Protein AF-A0A0L9V4V7-F1 (afdb_monomer)

Structure (mmCIF, N/CA/C/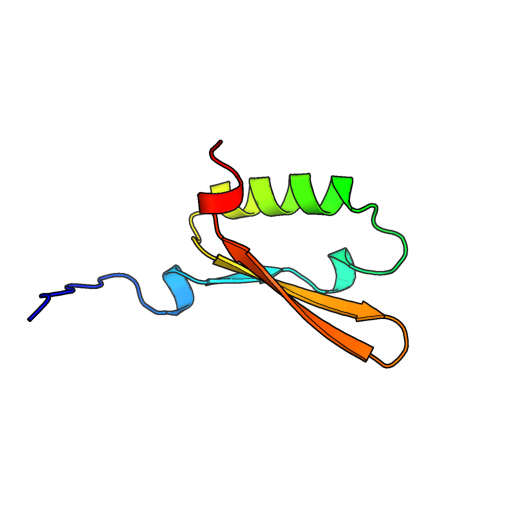O backbone):
data_AF-A0A0L9V4V7-F1
#
_entry.id   AF-A0A0L9V4V7-F1
#
loop_
_atom_site.group_PDB
_atom_site.id
_atom_site.type_symbol
_atom_site.label_atom_id
_atom_site.label_alt_id
_atom_site.label_comp_id
_atom_site.label_asym_id
_atom_site.label_entity_id
_atom_site.label_seq_id
_atom_site.pdbx_PDB_ins_code
_atom_site.Cartn_x
_atom_site.Cartn_y
_atom_site.Cartn_z
_atom_site.occupancy
_atom_site.B_iso_or_equiv
_atom_site.auth_seq_id
_atom_site.auth_comp_id
_atom_site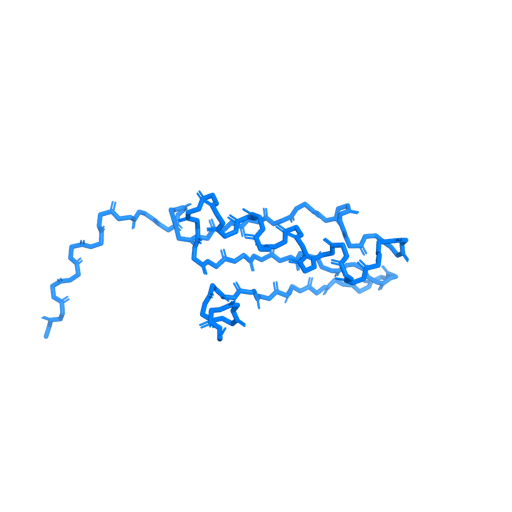.auth_asym_id
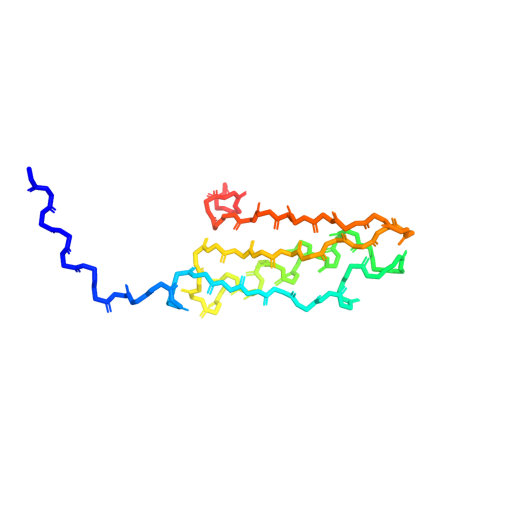_atom_site.auth_atom_id
_atom_site.pdbx_PDB_model_num
ATOM 1 N N . MET A 1 1 ? -23.593 -15.271 16.154 1.00 47.62 1 MET A N 1
ATOM 2 C CA . MET A 1 1 ? -24.010 -14.746 14.839 1.00 47.62 1 MET A CA 1
ATOM 3 C C . MET A 1 1 ? -23.778 -13.248 14.902 1.00 47.62 1 MET A C 1
ATOM 5 O O . MET A 1 1 ? -24.524 -12.570 15.589 1.00 47.62 1 MET A O 1
ATOM 9 N N . PHE A 1 2 ? -22.642 -12.773 14.382 1.00 44.12 2 PHE A N 1
ATOM 10 C CA . PHE A 1 2 ? -22.315 -11.349 14.434 1.00 44.12 2 PHE A CA 1
ATOM 11 C C . PHE A 1 2 ? -23.182 -10.642 13.404 1.00 44.12 2 PHE A C 1
ATOM 13 O O . PHE A 1 2 ? -23.011 -10.847 12.204 1.00 44.12 2 PHE A O 1
ATOM 20 N N . ASP A 1 3 ? -24.141 -9.871 13.902 1.00 55.72 3 ASP A N 1
ATOM 21 C CA . ASP A 1 3 ? -24.928 -8.941 13.111 1.00 55.72 3 ASP A CA 1
ATOM 22 C C . ASP A 1 3 ? -24.002 -7.815 12.644 1.00 55.72 3 ASP A C 1
ATOM 24 O O . ASP A 1 3 ? -23.844 -6.770 13.274 1.00 55.72 3 ASP A O 1
ATOM 28 N N . VAL A 1 4 ? -23.269 -8.096 11.571 1.00 51.53 4 VAL A N 1
ATOM 29 C CA . VAL A 1 4 ? -22.474 -7.103 10.873 1.00 51.53 4 VAL A CA 1
ATOM 30 C C . VAL A 1 4 ? -23.426 -6.416 9.907 1.00 51.53 4 VAL A C 1
ATOM 32 O O . VAL A 1 4 ? -23.518 -6.755 8.730 1.00 51.53 4 VAL A O 1
ATOM 35 N N . SER A 1 5 ? -24.112 -5.389 10.402 1.00 53.94 5 SER A N 1
ATOM 36 C CA . SER A 1 5 ? -24.581 -4.299 9.551 1.00 53.94 5 SER A CA 1
ATOM 37 C C . SER A 1 5 ? -23.344 -3.547 9.013 1.00 53.94 5 SER A C 1
ATOM 39 O O . SER A 1 5 ? -23.101 -2.398 9.389 1.00 53.94 5 SER A O 1
ATOM 41 N N . ASN A 1 6 ? -22.522 -4.180 8.158 1.00 58.09 6 ASN A N 1
ATOM 42 C CA . ASN A 1 6 ? -21.456 -3.487 7.427 1.00 58.09 6 ASN A CA 1
ATOM 43 C C . ASN A 1 6 ? -22.134 -2.578 6.406 1.00 58.09 6 ASN A C 1
ATOM 45 O O . ASN A 1 6 ? -22.481 -2.992 5.306 1.00 58.09 6 ASN A O 1
ATOM 49 N N . LYS A 1 7 ? -22.353 -1.320 6.786 1.00 61.41 7 LYS A N 1
ATOM 50 C CA . LYS A 1 7 ? -22.826 -0.277 5.867 1.00 61.41 7 LYS A CA 1
ATOM 51 C C . LYS A 1 7 ? -21.732 0.186 4.895 1.00 61.41 7 LYS A C 1
ATOM 53 O O . LYS A 1 7 ? -22.020 0.998 4.025 1.00 61.41 7 LYS A O 1
ATOM 58 N N . LYS A 1 8 ? -20.498 -0.304 5.051 1.00 63.44 8 LYS A N 1
ATOM 59 C CA . LYS A 1 8 ? -19.371 -0.064 4.147 1.00 63.44 8 LYS A CA 1
ATOM 60 C C . LYS A 1 8 ? -19.269 -1.219 3.156 1.00 63.44 8 LYS A C 1
ATOM 62 O O . LYS A 1 8 ? -19.089 -2.368 3.559 1.00 63.44 8 LYS A O 1
ATOM 67 N N . GLY A 1 9 ? -19.383 -0.918 1.866 1.00 66.75 9 GLY A N 1
ATOM 68 C CA . GLY A 1 9 ? -19.071 -1.880 0.815 1.00 66.75 9 GLY A CA 1
ATOM 69 C C . GLY A 1 9 ? -17.577 -2.205 0.811 1.00 66.75 9 GLY A C 1
ATOM 70 O O . GLY A 1 9 ? -16.773 -1.474 1.386 1.00 66.75 9 GLY A O 1
ATOM 71 N N . PHE A 1 10 ? -17.175 -3.278 0.125 1.00 65.88 10 PHE A N 1
ATOM 72 C CA . PHE A 1 10 ? -15.756 -3.648 0.005 1.00 65.88 10 PHE A CA 1
ATOM 73 C C . PHE A 1 10 ? -14.893 -2.453 -0.449 1.00 65.88 10 PHE A C 1
ATOM 75 O O . PHE A 1 10 ? -13.873 -2.152 0.162 1.00 65.88 10 PHE A O 1
ATOM 82 N N . ASN A 1 11 ? -15.363 -1.672 -1.425 1.00 72.75 11 ASN A N 1
ATOM 83 C CA . ASN A 1 11 ? -14.663 -0.478 -1.910 1.00 72.75 11 ASN A CA 1
ATOM 84 C C . ASN A 1 11 ? -14.498 0.642 -0.870 1.00 72.75 11 ASN A C 1
ATOM 86 O O . ASN A 1 11 ? -13.696 1.543 -1.094 1.00 72.75 11 ASN A O 1
ATOM 90 N N . ASP A 1 12 ? -15.212 0.617 0.256 1.00 78.12 12 ASP A N 1
ATOM 91 C CA . ASP A 1 12 ? -15.096 1.612 1.329 1.00 78.12 12 ASP A CA 1
ATOM 92 C C . ASP A 1 12 ? -13.995 1.281 2.344 1.00 78.12 12 ASP A C 1
ATOM 94 O O . ASP A 1 12 ? -13.595 2.150 3.122 1.00 78.12 12 ASP A O 1
ATOM 98 N N . VAL A 1 13 ? -13.495 0.042 2.324 1.00 82.62 13 VAL A N 1
ATOM 99 C CA . VAL A 1 13 ? -12.484 -0.477 3.257 1.00 82.62 13 VAL A CA 1
ATOM 100 C C . VAL A 1 13 ? -11.087 -0.442 2.637 1.00 82.62 13 VAL A C 1
ATOM 102 O O . VAL A 1 13 ? -10.134 -0.046 3.312 1.00 82.62 13 VAL A O 1
ATOM 105 N N . TYR A 1 14 ? -10.970 -0.797 1.354 1.00 85.38 14 TYR A N 1
ATOM 106 C CA . TYR A 1 14 ? -9.685 -0.910 0.660 1.00 85.38 14 TYR A CA 1
ATOM 107 C C . TYR A 1 14 ? -9.414 0.281 -0.267 1.00 85.38 14 TYR A C 1
ATOM 109 O O . TYR A 1 14 ? -10.328 0.842 -0.875 1.00 85.38 14 TYR A O 1
ATOM 117 N N . GLY A 1 15 ? -8.141 0.639 -0.407 1.00 85.69 15 GLY A N 1
ATOM 118 C CA . GLY A 1 15 ? -7.640 1.539 -1.440 1.00 85.69 15 GLY A CA 1
ATOM 119 C C . GLY A 1 15 ? -6.445 0.933 -2.171 1.00 85.69 15 GLY A C 1
ATOM 120 O O . GLY A 1 15 ? -5.686 0.152 -1.601 1.00 85.69 15 GLY A O 1
ATOM 121 N N . PHE A 1 16 ? -6.266 1.303 -3.435 1.00 85.69 16 PHE A N 1
ATOM 122 C CA . PHE A 1 16 ? -5.078 0.953 -4.211 1.00 85.69 16 PHE A CA 1
ATOM 123 C C . PHE A 1 16 ? -4.199 2.186 -4.359 1.00 85.69 16 PHE A C 1
ATOM 125 O O . PHE A 1 16 ? -4.697 3.274 -4.648 1.00 85.69 16 PHE A O 1
ATOM 132 N N . ILE A 1 17 ? -2.904 2.007 -4.133 1.00 83.62 17 ILE A N 1
ATOM 133 C CA . ILE A 1 17 ? -1.900 3.040 -4.360 1.00 83.62 17 ILE A CA 1
ATOM 134 C C . ILE A 1 17 ? -1.382 2.907 -5.790 1.00 83.62 17 ILE A C 1
ATOM 136 O O . ILE A 1 17 ? -1.242 1.801 -6.314 1.00 83.62 17 ILE A O 1
ATOM 140 N N . ASP A 1 18 ? -1.107 4.048 -6.414 1.00 80.44 18 ASP A N 1
ATOM 141 C CA . ASP A 1 18 ? -0.591 4.101 -7.774 1.00 80.44 18 ASP A CA 1
ATOM 142 C C . ASP A 1 18 ? 0.799 3.423 -7.878 1.00 80.44 18 ASP A C 1
ATOM 144 O O . ASP A 1 18 ? 1.699 3.762 -7.100 1.00 80.44 18 ASP A O 1
ATOM 148 N N . PRO A 1 19 ? 1.011 2.491 -8.832 1.00 75.75 19 PRO A N 1
ATOM 149 C CA . PRO A 1 19 ? 2.290 1.799 -9.010 1.00 75.75 19 PRO A CA 1
ATOM 150 C C . PRO A 1 19 ? 3.481 2.726 -9.267 1.00 75.75 19 PRO A C 1
ATOM 152 O O . PRO A 1 19 ? 4.601 2.392 -8.876 1.00 75.75 19 PRO A O 1
ATOM 155 N N . SER A 1 20 ? 3.268 3.897 -9.881 1.00 74.25 20 SER A N 1
ATOM 156 C CA . SER A 1 20 ? 4.330 4.880 -10.142 1.00 74.25 20 SER A CA 1
ATOM 157 C C . SER A 1 20 ? 5.023 5.345 -8.863 1.00 74.25 20 SER A C 1
ATOM 159 O O . SER A 1 20 ? 6.199 5.707 -8.901 1.00 74.25 20 SER A O 1
ATOM 161 N N . MET A 1 21 ? 4.346 5.232 -7.715 1.00 70.56 21 MET A N 1
ATOM 162 C CA . MET A 1 21 ? 4.908 5.564 -6.410 1.00 70.56 21 MET A CA 1
ATOM 163 C C . MET A 1 21 ? 5.977 4.575 -5.927 1.00 70.56 21 MET A C 1
ATOM 165 O O . MET A 1 21 ? 6.712 4.899 -4.999 1.00 70.56 21 MET A O 1
ATOM 169 N N . THR A 1 22 ? 6.088 3.392 -6.535 1.00 66.56 22 THR A N 1
ATOM 170 C CA . THR A 1 22 ? 7.112 2.379 -6.200 1.00 66.56 22 THR A CA 1
ATOM 171 C C . THR A 1 22 ? 8.208 2.246 -7.235 1.00 66.56 22 THR A C 1
ATOM 173 O O . THR A 1 22 ? 9.103 1.419 -7.067 1.00 66.56 22 THR A O 1
ATOM 176 N N . HIS A 1 23 ? 8.162 3.049 -8.299 1.00 68.06 23 HIS A N 1
ATOM 177 C CA . HIS A 1 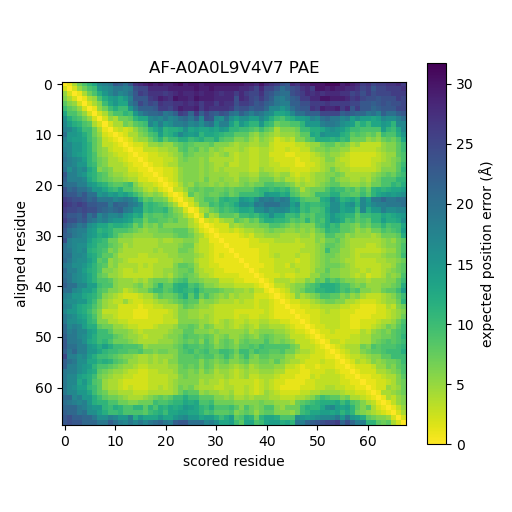23 ? 9.219 3.026 -9.293 1.00 68.06 23 HIS A CA 1
ATOM 178 C C . HIS A 1 23 ? 10.555 3.329 -8.604 1.00 68.06 23 HIS A C 1
ATOM 180 O O . HIS A 1 23 ? 10.608 4.181 -7.719 1.00 68.06 23 HIS A O 1
ATOM 186 N N . GLU A 1 24 ? 11.618 2.645 -9.031 1.00 59.06 24 GLU A N 1
ATOM 187 C CA . GLU A 1 24 ? 12.934 2.477 -8.374 1.00 59.06 24 GLU A CA 1
ATOM 188 C C . GLU A 1 24 ? 13.635 3.754 -7.847 1.00 59.06 24 GLU A C 1
ATOM 190 O O . GLU A 1 24 ? 14.667 3.675 -7.186 1.00 59.06 24 GLU A O 1
ATOM 195 N N . ARG A 1 25 ? 13.094 4.943 -8.133 1.00 57.28 25 ARG A N 1
ATOM 196 C CA . ARG A 1 25 ? 13.575 6.252 -7.675 1.00 57.28 25 ARG A CA 1
ATOM 197 C C . ARG A 1 25 ? 12.863 6.809 -6.437 1.00 57.28 25 ARG A C 1
ATOM 199 O O . ARG A 1 25 ? 13.380 7.774 -5.878 1.00 57.28 25 ARG A O 1
ATOM 206 N N . ASN A 1 26 ? 11.730 6.254 -6.004 1.00 60.34 26 ASN A N 1
ATOM 207 C CA . ASN A 1 26 ? 11.051 6.729 -4.795 1.00 60.34 26 ASN A CA 1
ATOM 208 C C . ASN A 1 26 ? 11.688 6.122 -3.545 1.00 60.34 26 ASN A C 1
ATOM 210 O O . ASN A 1 26 ? 11.805 4.903 -3.410 1.00 60.34 26 ASN A O 1
ATOM 214 N N . LYS A 1 27 ? 12.117 6.983 -2.618 1.00 65.62 27 LYS A N 1
ATOM 215 C CA . LYS A 1 27 ? 12.669 6.542 -1.338 1.00 65.62 27 LYS A CA 1
ATOM 216 C C . LYS A 1 27 ? 11.525 5.991 -0.490 1.00 65.62 27 LYS A C 1
ATOM 218 O O . LYS A 1 27 ? 10.430 6.545 -0.476 1.00 65.62 27 LYS A O 1
ATOM 223 N N . PHE A 1 28 ? 11.776 4.913 0.247 1.00 65.38 28 PHE A N 1
ATOM 224 C CA . PHE A 1 28 ? 10.772 4.305 1.130 1.00 65.38 28 PHE A CA 1
ATOM 225 C C . PHE A 1 28 ? 10.160 5.298 2.140 1.00 65.38 28 PHE A C 1
ATOM 227 O O . PHE A 1 28 ? 8.992 5.149 2.498 1.00 65.38 28 PHE A O 1
ATOM 234 N N . ASP A 1 29 ? 10.902 6.330 2.552 1.00 67.69 29 ASP A N 1
ATOM 235 C CA . ASP A 1 29 ? 10.394 7.409 3.415 1.00 67.69 29 ASP A CA 1
ATOM 236 C C . ASP A 1 29 ? 9.244 8.206 2.771 1.00 67.69 29 ASP A C 1
ATOM 238 O O . ASP A 1 29 ? 8.263 8.555 3.441 1.00 67.69 29 ASP A O 1
ATOM 242 N N . ASP A 1 30 ? 9.310 8.430 1.456 1.00 75.25 30 ASP A N 1
ATOM 243 C CA . ASP A 1 30 ? 8.249 9.106 0.702 1.00 75.25 30 ASP A CA 1
ATOM 244 C C . ASP A 1 30 ? 6.985 8.230 0.666 1.00 75.25 30 ASP A C 1
ATOM 246 O O . ASP A 1 30 ? 5.861 8.721 0.799 1.00 75.25 30 ASP A O 1
ATOM 250 N N . ILE A 1 31 ? 7.170 6.906 0.583 1.00 76.81 31 ILE A N 1
ATOM 251 C CA . ILE A 1 31 ? 6.087 5.917 0.598 1.00 76.81 31 ILE A CA 1
ATOM 252 C C . ILE A 1 31 ? 5.391 5.888 1.967 1.00 76.81 31 ILE A C 1
ATOM 254 O O . ILE A 1 31 ? 4.162 5.878 2.020 1.00 76.81 31 ILE A O 1
ATOM 258 N N . GLN A 1 32 ? 6.134 5.921 3.079 1.00 77.19 32 GLN A N 1
ATOM 259 C CA . GLN A 1 32 ? 5.544 5.960 4.428 1.00 77.19 32 GLN A CA 1
ATOM 260 C C . GLN A 1 32 ? 4.699 7.221 4.654 1.00 77.19 32 GLN A C 1
ATOM 262 O O . GLN A 1 32 ? 3.560 7.135 5.127 1.00 77.19 32 GLN A O 1
ATOM 267 N N . THR A 1 33 ? 5.223 8.386 4.268 1.00 81.38 33 THR A N 1
ATOM 268 C CA . THR A 1 33 ? 4.516 9.673 4.387 1.00 81.38 33 THR A CA 1
ATOM 269 C C . THR A 1 33 ? 3.240 9.687 3.543 1.00 81.38 33 THR A C 1
ATOM 271 O O . THR A 1 33 ? 2.172 10.113 3.998 1.00 81.38 33 THR A O 1
ATOM 274 N N . TYR A 1 34 ? 3.319 9.154 2.324 1.00 79.62 34 TYR A N 1
ATOM 275 C CA . TYR A 1 34 ? 2.177 9.045 1.426 1.00 79.62 34 TYR A CA 1
ATOM 276 C C . TYR A 1 34 ? 1.102 8.088 1.956 1.00 79.62 34 TYR A C 1
ATOM 278 O O . TYR A 1 34 ? -0.063 8.471 2.048 1.00 79.62 34 TYR A O 1
ATOM 286 N N . ILE A 1 35 ? 1.481 6.879 2.385 1.00 80.31 35 ILE A N 1
ATOM 287 C CA . ILE A 1 35 ? 0.553 5.892 2.964 1.00 80.31 35 ILE A CA 1
ATOM 288 C C . ILE A 1 35 ? -0.160 6.470 4.193 1.00 80.31 35 ILE A C 1
ATOM 290 O O . ILE A 1 35 ? -1.372 6.309 4.344 1.00 80.31 35 ILE A O 1
ATOM 294 N N . THR A 1 36 ? 0.570 7.194 5.042 1.00 83.44 36 THR A N 1
ATOM 295 C CA . THR A 1 36 ? -0.000 7.875 6.213 1.00 83.44 36 THR A CA 1
ATOM 296 C C . THR A 1 36 ? -1.055 8.903 5.795 1.00 83.44 36 THR A C 1
ATOM 298 O O . THR A 1 36 ? -2.151 8.938 6.358 1.00 83.44 36 THR A O 1
ATOM 301 N N . THR A 1 37 ? -0.769 9.688 4.751 1.00 82.62 37 THR A N 1
ATOM 302 C CA . THR A 1 37 ? -1.722 10.646 4.169 1.00 82.62 37 THR A CA 1
ATOM 303 C C . THR A 1 37 ? -2.959 9.935 3.613 1.00 82.62 37 THR A C 1
ATOM 305 O O . THR A 1 37 ? -4.085 10.356 3.880 1.00 82.62 37 THR A O 1
ATOM 308 N N . CYS A 1 38 ? -2.776 8.815 2.909 1.00 81.12 38 CYS A N 1
ATOM 309 C CA . CYS A 1 38 ? -3.863 7.988 2.391 1.00 81.12 38 CYS A CA 1
ATOM 310 C C . CYS A 1 38 ? -4.780 7.469 3.509 1.00 81.12 38 CYS A C 1
ATOM 312 O O . CYS A 1 38 ? -5.998 7.577 3.395 1.00 81.12 38 CYS A O 1
ATOM 314 N N . PHE A 1 39 ? -4.247 7.000 4.641 1.00 83.62 39 PHE A N 1
ATOM 315 C CA . PHE A 1 39 ? -5.087 6.607 5.783 1.00 83.62 39 PHE A CA 1
ATOM 316 C C . PHE A 1 39 ? -5.915 7.764 6.364 1.00 83.62 39 PHE A C 1
ATOM 318 O O . PHE A 1 39 ? -7.013 7.532 6.882 1.00 83.62 39 PHE A O 1
ATOM 325 N N . GLY A 1 40 ? -5.452 9.008 6.215 1.00 79.44 40 GLY A N 1
ATOM 326 C CA . GLY A 1 40 ? -6.238 10.211 6.501 1.00 79.44 40 GLY A CA 1
ATOM 327 C C . GLY A 1 40 ? -7.486 10.361 5.618 1.00 79.44 40 GLY A C 1
ATOM 328 O O . GLY A 1 40 ? -8.461 10.973 6.045 1.00 79.44 40 GLY A O 1
ATOM 329 N N . MET A 1 41 ? -7.506 9.740 4.432 1.00 78.69 41 MET A N 1
ATOM 330 C CA . MET A 1 41 ? -8.624 9.763 3.475 1.00 78.69 41 MET A CA 1
ATOM 331 C C . MET A 1 41 ? -9.725 8.733 3.794 1.00 78.69 41 MET A C 1
ATOM 333 O O . MET A 1 41 ? -10.749 8.693 3.113 1.00 78.69 41 MET A O 1
ATOM 337 N N . GLY A 1 42 ? -9.551 7.910 4.837 1.00 79.06 42 GLY A N 1
ATOM 338 C CA . GLY A 1 42 ? -10.638 7.130 5.441 1.00 79.06 42 GLY A CA 1
ATOM 339 C C . GLY A 1 42 ? -10.776 5.668 5.000 1.00 79.06 42 GLY A C 1
ATOM 340 O O . GLY A 1 42 ? -11.719 5.006 5.446 1.00 79.06 42 GLY A O 1
ATOM 341 N N . LYS A 1 43 ? -9.854 5.139 4.183 1.00 84.56 43 LYS A N 1
ATOM 342 C CA . LYS A 1 43 ? -9.723 3.683 3.981 1.00 84.56 43 LYS A CA 1
ATOM 343 C C . LYS A 1 43 ? -8.923 3.062 5.128 1.00 84.56 43 LYS A C 1
ATOM 345 O O . LYS A 1 43 ? -8.167 3.745 5.817 1.00 84.56 43 LYS A O 1
ATOM 350 N N . GLU A 1 44 ? -9.105 1.768 5.347 1.00 85.75 44 GLU A N 1
ATOM 351 C CA . GLU A 1 44 ? -8.492 1.031 6.463 1.00 85.75 44 GLU A CA 1
ATOM 352 C C . GLU A 1 44 ? -7.321 0.159 6.017 1.00 85.75 44 GLU A C 1
ATOM 354 O O . GLU A 1 44 ? -6.429 -0.141 6.816 1.00 85.75 44 GLU A O 1
ATOM 359 N N . ILE A 1 45 ? -7.307 -0.219 4.738 1.00 88.69 45 ILE A N 1
ATOM 360 C CA . ILE A 1 45 ? -6.292 -1.077 4.137 1.00 88.69 45 ILE A CA 1
ATOM 361 C C . ILE A 1 45 ? -5.881 -0.478 2.792 1.00 88.69 45 ILE A C 1
ATOM 363 O O . ILE A 1 45 ? -6.741 -0.132 1.981 1.00 88.69 45 ILE A O 1
ATOM 367 N N . TYR A 1 46 ? -4.577 -0.394 2.542 1.00 87.81 46 TYR A N 1
ATOM 368 C CA . TYR A 1 46 ? -4.033 -0.009 1.243 1.00 87.81 46 TYR A CA 1
ATOM 369 C C . TYR A 1 46 ? -3.193 -1.128 0.642 1.00 87.81 46 TYR A C 1
ATOM 371 O O . TYR A 1 46 ? -2.372 -1.740 1.326 1.00 87.81 46 TYR A O 1
ATOM 379 N N . PHE A 1 47 ? -3.388 -1.361 -0.650 1.00 87.81 47 PHE A N 1
ATOM 380 C CA . PHE A 1 47 ? -2.565 -2.254 -1.451 1.00 87.81 47 PHE A CA 1
ATOM 381 C C . PHE A 1 47 ? -1.643 -1.437 -2.342 1.00 87.81 47 PHE A C 1
ATOM 383 O O . PHE A 1 47 ? -2.096 -0.549 -3.067 1.00 87.81 47 PHE A O 1
ATOM 390 N N . LEU A 1 48 ? -0.357 -1.762 -2.298 1.00 86.50 48 LEU A N 1
ATOM 391 C CA . LEU A 1 48 ? 0.663 -1.142 -3.122 1.00 86.50 48 LEU A CA 1
ATOM 392 C C . LEU A 1 48 ? 1.271 -2.192 -4.055 1.00 86.50 48 LEU A C 1
ATOM 394 O O . LEU A 1 48 ? 1.920 -3.126 -3.571 1.00 86.50 48 LEU A O 1
ATOM 398 N N . PRO A 1 49 ? 1.063 -2.073 -5.373 1.00 84.94 49 PRO A N 1
ATOM 399 C CA . PRO A 1 49 ? 1.782 -2.890 -6.332 1.00 84.94 49 PRO A CA 1
ATOM 40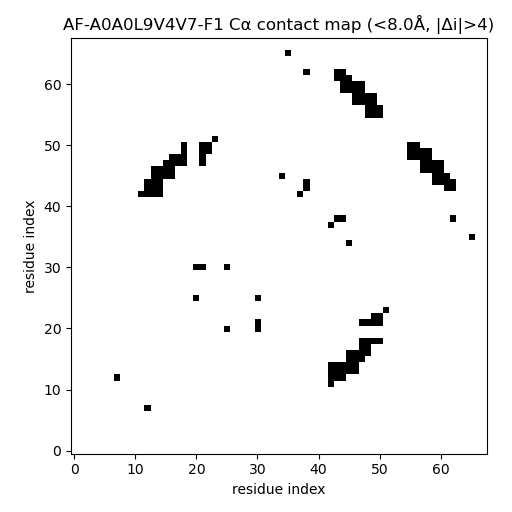0 C C . PRO A 1 49 ? 3.256 -2.480 -6.322 1.00 84.94 49 PRO A C 1
ATOM 402 O O . PRO A 1 49 ? 3.572 -1.299 -6.419 1.00 84.94 49 PRO A O 1
ATOM 405 N N . TYR A 1 50 ? 4.139 -3.463 -6.187 1.00 79.94 50 TYR A N 1
ATOM 406 C CA . TYR A 1 50 ? 5.586 -3.300 -6.218 1.00 79.94 50 TYR A CA 1
ATOM 407 C C . TYR A 1 50 ? 6.126 -4.023 -7.446 1.00 79.94 50 TYR A C 1
ATOM 409 O O . TYR A 1 50 ? 5.935 -5.232 -7.590 1.00 79.94 50 TYR A O 1
ATOM 417 N N . ILE A 1 51 ? 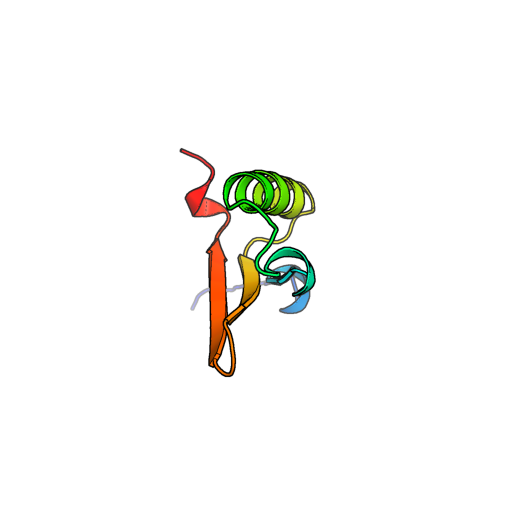6.770 -3.277 -8.338 1.00 77.75 51 ILE A N 1
ATOM 418 C CA . ILE A 1 51 ? 7.361 -3.811 -9.564 1.00 77.75 51 ILE A CA 1
ATOM 419 C C . ILE A 1 51 ? 8.876 -3.707 -9.420 1.00 77.75 51 ILE A C 1
ATOM 421 O O . ILE A 1 51 ? 9.403 -2.619 -9.197 1.00 77.75 51 ILE A O 1
ATOM 425 N N . HIS A 1 52 ? 9.569 -4.837 -9.534 1.00 77.62 52 HIS A N 1
ATOM 426 C CA . HIS A 1 52 ? 11.026 -4.891 -9.490 1.00 77.62 52 HIS A CA 1
ATOM 427 C C . HIS A 1 52 ? 11.544 -5.800 -10.601 1.00 77.62 52 HIS A C 1
ATOM 429 O O . HIS A 1 52 ? 11.387 -7.023 -10.542 1.00 77.62 52 HIS A O 1
ATOM 435 N N . GLY A 1 53 ? 12.128 -5.192 -11.637 1.00 80.69 53 GLY A N 1
ATOM 436 C CA . GLY A 1 53 ? 12.424 -5.888 -12.889 1.00 80.69 53 GLY A CA 1
ATOM 437 C C . GLY A 1 53 ? 11.167 -6.557 -13.455 1.00 80.69 53 GLY A C 1
ATOM 438 O O . GLY A 1 53 ? 10.119 -5.924 -13.566 1.00 80.69 53 GLY A O 1
ATOM 439 N N . ASP A 1 54 ? 11.259 -7.856 -13.738 1.00 83.75 54 ASP A N 1
ATOM 440 C CA . ASP A 1 54 ? 10.146 -8.662 -14.262 1.00 83.75 54 ASP A CA 1
ATOM 441 C C . ASP A 1 54 ? 9.236 -9.250 -13.164 1.00 83.75 54 ASP A C 1
ATOM 443 O O . ASP A 1 54 ? 8.318 -10.021 -13.447 1.00 83.75 54 ASP A O 1
ATOM 447 N N . SER A 1 55 ? 9.490 -8.926 -11.891 1.00 81.75 55 SER A N 1
ATOM 448 C CA . SER A 1 55 ? 8.706 -9.425 -10.758 1.00 81.75 55 SER A CA 1
ATOM 449 C C . SER A 1 55 ? 7.649 -8.418 -10.318 1.00 81.75 55 SER A C 1
ATOM 451 O O . SER A 1 55 ? 7.940 -7.240 -10.107 1.00 81.75 55 SER A O 1
ATOM 453 N N . ILE A 1 56 ? 6.427 -8.913 -10.112 1.00 84.62 56 ILE A N 1
ATOM 454 C CA . ILE A 1 56 ? 5.320 -8.158 -9.523 1.00 84.62 56 ILE A CA 1
ATOM 455 C C . ILE A 1 56 ? 4.982 -8.707 -8.135 1.00 84.62 56 ILE A C 1
ATOM 457 O O . ILE A 1 56 ? 4.827 -9.912 -7.941 1.00 84.62 56 ILE A O 1
ATOM 461 N N . GLY A 1 57 ? 4.863 -7.806 -7.166 1.00 84.81 57 GLY A N 1
ATOM 462 C CA . GLY A 1 57 ? 4.427 -8.087 -5.805 1.00 84.81 57 GLY A CA 1
ATOM 463 C C . GLY A 1 57 ? 3.309 -7.145 -5.368 1.00 84.81 57 GLY A C 1
ATOM 464 O O . GLY A 1 57 ? 3.092 -6.089 -5.961 1.00 84.81 57 GLY A O 1
ATOM 465 N N . LEU A 1 58 ? 2.596 -7.526 -4.311 1.00 86.88 58 LEU A N 1
ATOM 466 C CA . LEU A 1 58 ? 1.566 -6.706 -3.673 1.00 86.88 58 LEU A CA 1
ATOM 467 C C . LEU A 1 58 ? 1.885 -6.577 -2.186 1.00 86.88 58 LEU A C 1
ATOM 469 O O . LEU A 1 58 ? 1.908 -7.569 -1.459 1.00 86.88 58 LEU A O 1
ATOM 473 N N . LEU A 1 59 ? 2.121 -5.347 -1.741 1.00 86.50 59 LEU A N 1
ATOM 474 C CA . LEU A 1 59 ? 2.327 -5.018 -0.336 1.00 86.50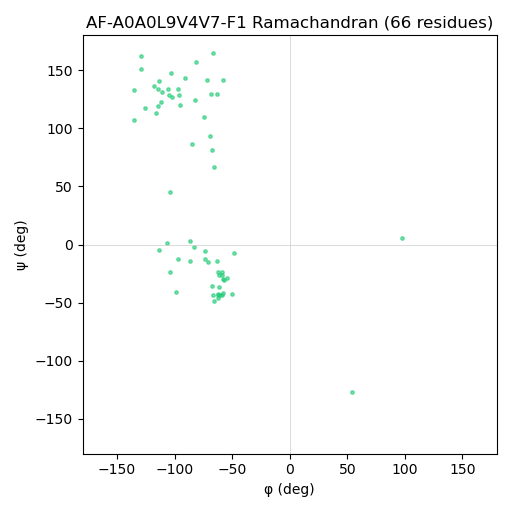 59 LEU A CA 1
ATOM 475 C C . LEU A 1 59 ? 1.005 -4.546 0.271 1.00 86.50 59 LEU A C 1
ATOM 477 O O . LEU A 1 59 ? 0.349 -3.655 -0.271 1.00 86.50 59 LEU A O 1
ATOM 481 N N . GLN A 1 60 ? 0.617 -5.140 1.398 1.00 88.12 60 GLN A N 1
ATOM 482 C CA . GLN A 1 60 ? -0.585 -4.768 2.141 1.00 88.12 60 GLN A CA 1
ATOM 483 C C . GLN A 1 60 ? -0.212 -3.929 3.365 1.00 88.12 60 GLN A C 1
ATOM 485 O O . GLN A 1 60 ? 0.548 -4.374 4.224 1.00 88.12 60 GLN A O 1
ATOM 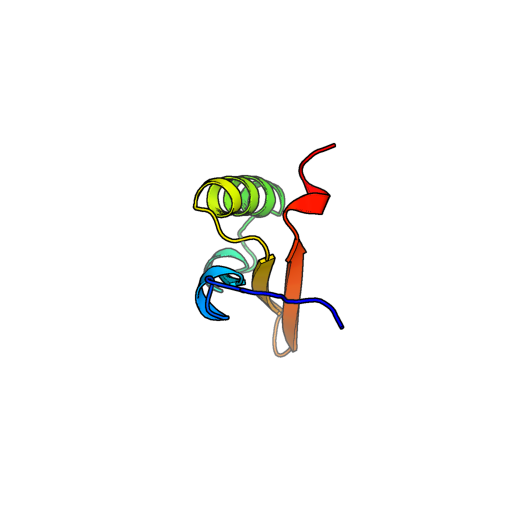490 N N . PHE A 1 61 ? -0.831 -2.759 3.492 1.00 86.38 61 PHE A N 1
ATOM 491 C CA . PHE A 1 61 ? -0.706 -1.880 4.649 1.00 86.38 61 PHE A CA 1
ATOM 492 C C . PHE A 1 61 ? -2.043 -1.773 5.373 1.00 86.38 61 PHE A C 1
ATOM 494 O O . PHE A 1 61 ? -3.076 -1.556 4.741 1.00 86.38 61 PHE A O 1
ATOM 501 N N . GLN A 1 62 ? -2.027 -1.891 6.699 1.00 86.88 62 GLN A N 1
ATOM 502 C CA . GLN A 1 62 ? -3.203 -1.711 7.549 1.00 86.88 62 GLN A CA 1
ATOM 503 C C . GLN A 1 62 ? -3.021 -0.472 8.420 1.00 86.88 62 GLN A C 1
ATOM 505 O O . GLN A 1 62 ? -1.932 -0.232 8.941 1.00 86.88 62 GLN A O 1
ATOM 510 N N . ARG A 1 63 ? -4.094 0.299 8.622 1.00 78.62 63 ARG A N 1
ATOM 511 C CA . ARG A 1 63 ? -4.062 1.527 9.436 1.00 78.62 63 ARG A CA 1
ATOM 512 C C . ARG A 1 63 ? -3.573 1.287 10.870 1.00 78.62 63 ARG A C 1
ATOM 514 O O . ARG A 1 63 ? -2.964 2.169 11.475 1.00 78.62 63 ARG A O 1
ATOM 521 N N . SER A 1 64 ? -3.823 0.094 11.408 1.00 75.38 64 SER A N 1
ATOM 522 C CA . SER A 1 64 ? -3.345 -0.344 12.725 1.00 75.38 64 SER A CA 1
ATOM 523 C C . SER A 1 64 ? -1.820 -0.317 12.856 1.00 75.38 64 SER A C 1
ATOM 525 O O . SER A 1 64 ? -1.325 -0.123 13.958 1.00 75.38 64 SER A O 1
ATOM 527 N N . HIS A 1 65 ? -1.068 -0.444 11.757 1.00 66.38 65 HIS A N 1
ATOM 528 C CA . HIS A 1 65 ? 0.398 -0.442 11.776 1.00 66.38 65 HIS A CA 1
ATOM 529 C C . HIS A 1 65 ? 1.014 0.948 12.027 1.00 66.38 65 HIS A C 1
ATOM 531 O O . HIS A 1 65 ? 2.207 1.031 12.290 1.00 66.38 65 HIS A O 1
ATOM 537 N N . PHE A 1 66 ? 0.223 2.025 11.941 1.00 66.50 66 PHE A N 1
ATOM 538 C CA . PHE A 1 66 ? 0.709 3.413 11.993 1.00 66.50 66 PHE A CA 1
ATOM 539 C C . PHE A 1 66 ? 0.249 4.203 13.233 1.00 66.50 66 PHE A C 1
ATOM 541 O O . PHE A 1 66 ? 0.660 5.344 13.399 1.00 66.50 66 PHE A O 1
ATOM 548 N N . ASN A 1 67 ? -0.602 3.636 14.099 1.00 58.41 67 ASN A N 1
ATOM 549 C CA . ASN A 1 67 ? -1.124 4.313 15.302 1.00 58.41 67 ASN A CA 1
ATOM 550 C C . ASN A 1 67 ? -0.447 3.825 16.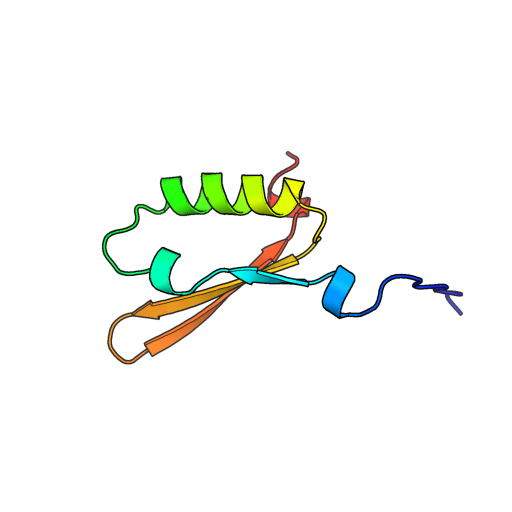601 1.00 58.41 67 ASN A C 1
ATOM 552 O O . ASN A 1 67 ? -1.146 3.533 17.571 1.00 58.41 67 ASN A O 1
ATOM 556 N N . SER A 1 68 ? 0.886 3.695 16.610 1.00 55.56 68 SER A N 1
ATOM 557 C CA . SER A 1 68 ? 1.642 3.420 17.846 1.00 55.56 68 SER A CA 1
ATOM 558 C C . SER A 1 68 ? 1.956 4.687 18.629 1.00 55.56 68 SER A C 1
ATOM 560 O O . SER A 1 68 ? 2.121 5.753 18.000 1.00 55.56 68 SER A O 1
#

Nearest PDB structures (foldseek):
  2iy1-assembly2_C  TM=5.958E-01  e=1.076E+00  Homo sapiens
  3ajv-assembly1_D  TM=5.790E-01  e=9.395E-01  Aeropyrum pernix
  5j21-assembly2_B  TM=5.213E-01  e=8.200E-01  Bacillus subtilis subsp. subtilis str. 168
  4ic1-assembly1_J  TM=6.012E-01  e=1.512E+00  Saccharolobus solfataricus P2
  4ic1-assembly1_K  TM=5.956E-01  e=1.320E+00  Saccharolobus solfataricus P2

Sequence (68 aa):
MFDVSNKKGFNDVYGFIDPSMTHERNKFDDIQTYITTCFGMGKEIYFLPYIHGDSIGLLQFQRSHFNS

pLDDT: mean 74.77, std 11.34, range [44.12, 88.69]

Radius of gyration: 14.14 Å; Cα contacts (8 Å, |Δi|>4): 72; chains: 1; bounding box: 38×25×32 Å

Secondary structure (DSSP, 8-state):
-------S-HHHHEEE--GGGGSTTS-HHHHHHHHHHHHHTT-SEEEEEEEETTEEEEEEEEGGGG--

Solvent-accessible surface area (backbone atoms only — not comparable to full-atom values): 4266 Å² total; per-residue (Å²): 133,85,86,72,83,67,88,61,55,75,77,55,40,48,43,77,51,67,51,78,65,46,40,95,82,55,54,70,68,59,47,53,57,48,54,55,53,50,46,72,74,62,36,49,31,38,40,36,48,40,64,56,89,97,44,77,47,77,47,80,46,51,55,80,80,72,73,121

Organism: Phaseolus angularis (NCBI:txid3914)

Mean predicted aligned error: 9.01 Å

Foldseek 3Di:
DDPPPPPDDPVQAEDEDDQVCQPPPHDVVNVVVVVLVVVVVRHFKYWHWHDDPPDIDIDIDGPVVPPD